Protein AF-A0A1G4AIM9-F1 (afdb_monomer)

Sequence (128 aa):
MDLRRPRCFTLLAAGLLLAGCRDTKITAYRAPKDVPAGPTITAETPAPAIRWQTPAGWQEQAAGNVRQGSFLVAGEGGAQADMSVISFPGDVGGDLANVNRWRNQIQLPPITEAELPAAFTMITGPAG

Secondary structure (DSSP, 8-state):
-------SHHHHHHHHTTT--------------------------PPPPP---PPTT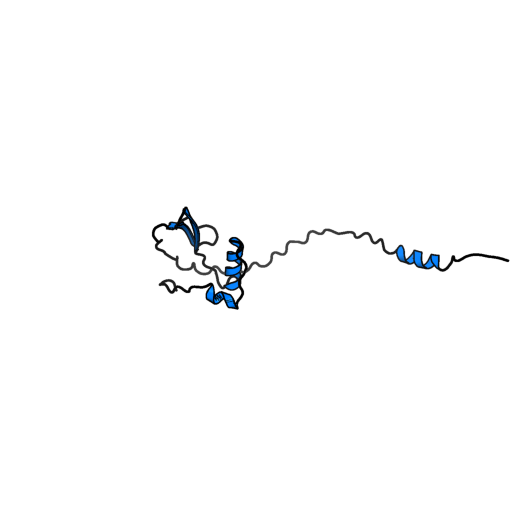EEE----TTEEEEEEEE-GGG-EEEEEEE--SS-TTHHHHHHHHHHHHTTPPPPPTTTGGGG------TT-

Nearest PDB structures (foldseek):
  8u6h-assembly2_C  TM=3.930E-01  e=7.576E+00  Human immunodeficiency virus type 1 BH10

Radius of gyration: 32.7 Å; Cα contacts (8 Å, |Δi|>4): 75; chains: 1; bounding box: 113×43×42 Å

Foldseek 3Di:
DDDDDDDPVVVVVVVVVVVPPDPPPPDDDDDDPPDPPPPPPPPDDPDPLDDDDDDPQKAWDDDDDQFSTWIWHADPPRDIDIDTHGDDDPQPPHDQVVVCVVCVVVPHHGDDPVCSVVVDDDDDDPSD

pLDDT: mean 78.98, std 16.34, range [38.09, 98.38]

Structure (mmCIF, N/CA/C/O backbone):
data_AF-A0A1G4AIM9-F1
#
_entry.id   AF-A0A1G4AIM9-F1
#
loop_
_atom_site.group_PDB
_atom_site.id
_atom_site.type_symbol
_atom_site.label_atom_id
_atom_site.label_alt_id
_atom_site.label_comp_id
_atom_site.label_asym_id
_atom_site.label_entity_id
_atom_site.label_seq_id
_atom_site.pdbx_PDB_ins_code
_atom_site.Cartn_x
_atom_site.Cartn_y
_atom_site.Cartn_z
_atom_site.occupancy
_atom_site.B_iso_or_equiv
_atom_site.auth_seq_id
_atom_site.auth_comp_id
_atom_site.auth_asym_id
_atom_site.auth_atom_id
_atom_site.pdbx_PDB_model_num
ATOM 1 N N . MET A 1 1 ? 94.035 6.275 -4.436 1.00 38.09 1 MET A N 1
ATOM 2 C CA . MET A 1 1 ? 93.584 7.326 -5.363 1.00 38.09 1 MET A CA 1
ATOM 3 C C . MET A 1 1 ? 92.191 6.921 -5.814 1.00 38.09 1 MET A C 1
ATOM 5 O O . MET A 1 1 ? 92.062 5.939 -6.527 1.00 38.09 1 MET A O 1
ATOM 9 N N . ASP A 1 2 ? 91.161 7.343 -5.081 1.00 46.09 2 ASP A N 1
ATOM 10 C CA . ASP A 1 2 ? 90.461 8.631 -5.296 1.00 46.09 2 ASP A CA 1
ATOM 11 C C . ASP A 1 2 ? 89.559 8.521 -6.540 1.00 46.09 2 ASP A C 1
ATOM 13 O O . ASP A 1 2 ? 90.012 8.073 -7.578 1.00 46.09 2 ASP A O 1
ATOM 17 N N . LEU A 1 3 ? 88.275 8.876 -6.565 1.00 45.59 3 LEU A N 1
ATOM 18 C CA . LEU A 1 3 ? 87.438 9.633 -5.645 1.00 45.59 3 LEU A CA 1
ATOM 19 C C . LEU A 1 3 ? 85.966 9.370 -6.056 1.00 45.59 3 LEU A C 1
ATOM 21 O O . LEU A 1 3 ? 85.611 9.492 -7.221 1.00 45.59 3 LEU A O 1
ATOM 25 N N . ARG A 1 4 ? 85.097 9.028 -5.099 1.00 56.81 4 ARG A N 1
ATOM 26 C CA . ARG A 1 4 ? 83.757 9.629 -4.897 1.00 56.81 4 ARG A CA 1
ATOM 27 C C . ARG A 1 4 ? 83.138 10.403 -6.098 1.00 56.81 4 ARG A C 1
ATOM 29 O O . ARG A 1 4 ? 83.552 11.530 -6.347 1.00 56.81 4 ARG A O 1
ATOM 36 N N . ARG A 1 5 ? 81.981 9.958 -6.629 1.00 58.41 5 ARG A N 1
ATOM 37 C CA . ARG A 1 5 ? 80.646 10.556 -6.323 1.00 58.41 5 ARG A CA 1
ATOM 38 C C . ARG A 1 5 ? 79.486 10.087 -7.241 1.00 58.41 5 ARG A C 1
ATOM 40 O O . ARG A 1 5 ? 79.528 10.316 -8.446 1.00 58.41 5 ARG A O 1
ATOM 47 N N . PRO A 1 6 ? 78.378 9.593 -6.653 1.00 54.47 6 PRO A N 1
ATOM 48 C CA . PRO A 1 6 ? 77.104 9.333 -7.322 1.00 54.47 6 PRO A CA 1
ATOM 49 C C . PRO A 1 6 ? 76.275 10.628 -7.354 1.00 54.47 6 PRO A C 1
ATOM 51 O O . PRO A 1 6 ? 75.626 10.974 -6.367 1.00 54.47 6 PRO A O 1
ATOM 54 N N . ARG A 1 7 ? 76.363 11.420 -8.431 1.00 55.69 7 ARG A N 1
ATOM 55 C CA . ARG A 1 7 ? 75.669 12.729 -8.499 1.00 55.69 7 ARG A CA 1
ATOM 56 C C . ARG A 1 7 ? 74.889 13.030 -9.775 1.00 55.69 7 ARG A C 1
ATOM 58 O O . ARG A 1 7 ? 74.075 13.942 -9.741 1.00 55.69 7 ARG A O 1
ATOM 65 N N . CYS A 1 8 ? 75.060 12.277 -10.861 1.00 47.19 8 CYS A N 1
ATOM 66 C CA . CYS A 1 8 ? 74.298 12.556 -12.087 1.00 47.19 8 CYS A CA 1
ATOM 67 C C . CYS A 1 8 ? 72.940 11.844 -12.135 1.00 47.19 8 CYS A C 1
ATOM 69 O O . CYS A 1 8 ? 71.965 12.436 -12.586 1.00 47.19 8 CYS A O 1
ATOM 71 N N . PHE A 1 9 ? 72.826 10.619 -11.611 1.00 47.19 9 PHE A N 1
ATOM 72 C CA . PHE A 1 9 ? 71.557 9.878 -11.670 1.00 47.19 9 PHE A CA 1
ATOM 73 C C . PHE A 1 9 ? 70.492 10.368 -10.676 1.00 47.19 9 PHE A C 1
ATOM 75 O O . PHE A 1 9 ? 69.304 10.184 -10.919 1.00 47.19 9 PHE A O 1
ATOM 82 N N . THR A 1 10 ? 70.880 11.053 -9.598 1.00 51.44 10 THR A N 1
ATOM 83 C CA . THR A 1 10 ? 69.937 11.659 -8.643 1.00 51.44 10 THR A CA 1
ATOM 84 C C . THR A 1 10 ? 69.319 12.970 -9.132 1.00 51.44 10 THR A C 1
ATOM 86 O O . THR A 1 10 ? 68.294 13.380 -8.598 1.00 51.44 10 THR A O 1
ATOM 89 N N . LEU A 1 11 ? 69.884 13.619 -10.158 1.00 52.28 11 LEU A N 1
ATOM 90 C CA . LEU A 1 11 ? 69.358 14.890 -10.672 1.00 52.28 11 LEU A CA 1
ATOM 91 C C . LEU A 1 11 ? 68.203 14.710 -11.670 1.00 52.28 11 LEU A C 1
ATOM 93 O O . LEU A 1 11 ? 67.338 15.577 -11.746 1.00 52.28 11 LEU A O 1
ATOM 97 N N . LEU A 1 12 ? 68.126 13.580 -12.384 1.00 53.50 12 LEU A N 1
ATOM 98 C CA . LEU A 1 12 ? 67.052 13.353 -13.362 1.00 53.50 12 LEU A CA 1
ATOM 99 C C . LEU A 1 12 ? 65.718 12.948 -12.705 1.00 53.50 12 LEU A C 1
ATOM 101 O O . LEU A 1 12 ? 64.655 13.359 -13.160 1.00 53.50 12 LEU A O 1
ATOM 105 N N . ALA A 1 13 ? 65.761 12.190 -11.604 1.00 53.97 13 ALA A N 1
ATOM 106 C CA . ALA A 1 13 ? 64.556 11.743 -10.896 1.00 53.97 13 ALA A CA 1
ATOM 107 C C . ALA A 1 13 ? 63.857 12.872 -10.109 1.00 53.97 13 ALA A C 1
ATOM 109 O O . ALA A 1 13 ? 62.644 12.829 -9.916 1.00 53.97 13 ALA A O 1
ATOM 110 N N . ALA A 1 14 ? 64.594 13.909 -9.696 1.00 55.03 14 ALA A N 1
ATOM 111 C CA . ALA A 1 14 ? 64.034 15.052 -8.971 1.00 55.03 14 ALA A CA 1
ATOM 112 C C . ALA A 1 14 ? 63.228 16.011 -9.873 1.00 55.03 14 ALA A C 1
ATOM 114 O O . ALA A 1 14 ? 62.311 16.674 -9.393 1.00 55.03 14 ALA A O 1
ATOM 115 N N . GLY A 1 15 ? 63.523 16.065 -11.179 1.00 55.28 15 GLY A N 1
ATOM 116 C CA . GLY A 1 15 ? 62.817 16.938 -12.127 1.00 55.28 15 GLY A CA 1
ATOM 117 C C . GLY A 1 15 ? 61.388 16.485 -12.447 1.00 55.28 15 GLY A C 1
ATOM 118 O O . GLY A 1 15 ? 60.509 17.319 -12.648 1.00 55.28 15 GLY A O 1
ATOM 119 N N . LEU A 1 16 ? 61.125 15.172 -12.435 1.00 57.22 16 LEU A N 1
ATOM 120 C CA . LEU A 1 16 ? 59.803 14.610 -12.748 1.00 57.22 16 LEU A CA 1
ATOM 121 C C . LEU A 1 16 ? 58.783 14.730 -11.603 1.00 57.22 16 LEU A C 1
ATOM 123 O O . LEU A 1 16 ? 57.584 14.680 -11.861 1.00 57.22 16 LEU A O 1
ATOM 127 N N . LEU A 1 17 ? 59.225 14.941 -10.358 1.00 57.09 17 LEU A N 1
ATOM 128 C CA . LEU A 1 17 ? 58.329 15.102 -9.202 1.00 57.09 17 LEU A CA 1
ATOM 129 C C . LEU A 1 17 ? 57.792 16.535 -9.037 1.00 57.09 17 LEU A C 1
ATOM 131 O O . LEU A 1 17 ? 56.811 16.741 -8.328 1.00 57.09 17 LEU A O 1
ATOM 135 N N . LEU A 1 18 ? 58.389 17.525 -9.708 1.00 56.28 18 LEU A N 1
ATOM 136 C CA . LEU A 1 18 ? 58.013 18.941 -9.583 1.00 56.28 18 LEU A CA 1
ATOM 137 C C . LEU A 1 18 ? 56.945 19.397 -10.596 1.00 56.28 18 LEU A C 1
ATOM 139 O O . LEU A 1 18 ? 56.459 20.520 -10.505 1.00 56.28 18 LEU A O 1
ATOM 143 N N . ALA A 1 19 ? 56.529 18.535 -11.530 1.00 59.47 19 ALA A N 1
ATOM 144 C CA . ALA A 1 19 ? 55.483 18.842 -12.515 1.00 59.47 19 ALA A CA 1
ATOM 145 C C . ALA A 1 19 ? 54.046 18.535 -12.025 1.00 59.47 19 ALA A C 1
ATOM 147 O O . ALA A 1 19 ? 53.091 18.668 -12.792 1.00 59.47 19 ALA A O 1
ATOM 148 N N . GLY A 1 20 ? 53.884 18.102 -10.768 1.00 58.94 20 GLY A N 1
ATOM 149 C CA . GLY A 1 20 ? 52.603 17.658 -10.202 1.00 58.94 20 GLY A CA 1
ATOM 150 C C . GLY A 1 20 ? 51.736 18.748 -9.560 1.00 58.94 20 GLY A C 1
ATOM 151 O O . GLY A 1 20 ? 50.556 18.510 -9.318 1.00 58.94 20 GLY A O 1
ATOM 152 N N . CYS A 1 21 ? 52.267 19.947 -9.303 1.00 64.88 21 CYS A N 1
ATOM 153 C CA . CYS A 1 21 ? 51.499 21.033 -8.686 1.00 64.88 21 CYS A CA 1
ATOM 154 C C . CYS A 1 21 ? 50.703 21.810 -9.743 1.00 64.88 21 CYS A C 1
ATOM 156 O O . CYS A 1 21 ? 51.055 22.930 -10.106 1.00 64.88 21 CYS A O 1
ATOM 158 N N . ARG A 1 22 ? 49.628 21.214 -10.265 1.00 66.38 22 ARG A N 1
ATOM 159 C CA . ARG A 1 22 ? 48.572 21.988 -10.925 1.00 66.38 22 ARG A CA 1
ATOM 160 C C . ARG A 1 22 ? 47.597 22.434 -9.843 1.00 66.38 22 ARG A C 1
ATOM 162 O O . ARG A 1 22 ? 46.967 21.587 -9.219 1.00 66.38 22 ARG A O 1
ATOM 169 N N . ASP A 1 23 ? 47.488 23.743 -9.617 1.00 66.50 23 ASP A N 1
ATOM 170 C CA . ASP A 1 23 ? 46.416 24.318 -8.802 1.00 66.50 23 ASP A CA 1
ATOM 171 C C . ASP A 1 23 ? 45.073 23.854 -9.376 1.00 66.50 23 ASP A C 1
ATOM 173 O O . ASP A 1 23 ? 44.643 24.306 -10.443 1.00 66.50 23 ASP A O 1
ATOM 177 N N . THR A 1 24 ? 44.414 22.915 -8.697 1.00 66.62 24 THR A N 1
ATOM 178 C CA . THR A 1 24 ? 43.079 22.440 -9.066 1.00 66.62 24 THR A CA 1
ATOM 179 C C . THR A 1 24 ? 42.080 23.549 -8.764 1.00 66.62 24 THR A C 1
ATOM 181 O O . THR A 1 24 ? 41.440 23.588 -7.715 1.00 66.62 24 THR A O 1
ATOM 184 N N . LYS A 1 25 ? 41.973 24.508 -9.682 1.00 72.00 25 LYS A N 1
ATOM 185 C CA . LYS A 1 25 ? 41.035 25.620 -9.583 1.00 72.00 25 LYS A CA 1
ATOM 186 C C . LYS A 1 25 ? 39.628 25.094 -9.871 1.00 72.00 25 LYS A C 1
ATOM 188 O O . LYS A 1 25 ? 39.205 25.009 -11.023 1.00 72.00 25 LYS A O 1
ATOM 193 N N . ILE A 1 26 ? 38.899 24.706 -8.822 1.00 75.06 26 ILE A N 1
ATOM 194 C CA . ILE A 1 26 ? 37.476 24.372 -8.938 1.00 75.06 26 ILE A CA 1
ATOM 195 C C . ILE A 1 26 ? 36.742 25.660 -9.311 1.00 75.06 26 ILE A C 1
ATOM 197 O O . ILE A 1 26 ? 36.587 26.571 -8.501 1.00 75.06 26 ILE A O 1
ATOM 201 N N . THR A 1 27 ? 36.335 25.755 -10.574 1.00 72.88 27 THR A N 1
ATOM 202 C CA . THR A 1 27 ? 35.600 26.913 -11.080 1.00 72.88 27 THR A CA 1
ATOM 203 C C . THR A 1 27 ? 34.115 26.619 -10.910 1.00 72.88 27 THR A C 1
ATOM 205 O O . THR A 1 27 ? 33.549 25.823 -11.655 1.00 72.88 27 THR A O 1
ATOM 208 N N . ALA A 1 28 ? 33.487 27.211 -9.894 1.00 78.62 28 ALA A N 1
ATOM 209 C CA . ALA A 1 28 ? 32.047 27.099 -9.696 1.00 78.62 28 ALA A CA 1
ATOM 210 C C . ALA A 1 28 ? 31.336 28.046 -10.670 1.00 78.62 28 ALA A C 1
ATOM 212 O O . ALA A 1 28 ? 31.463 29.264 -10.567 1.00 78.62 28 ALA A O 1
ATOM 213 N N . TYR A 1 29 ? 30.590 27.487 -11.617 1.00 80.50 29 TYR A N 1
ATOM 214 C CA . TYR A 1 29 ? 29.668 28.242 -12.458 1.00 80.50 29 TYR A CA 1
ATOM 215 C C . TYR A 1 29 ? 28.231 27.892 -12.072 1.00 80.50 29 TYR A C 1
ATOM 217 O O . TYR A 1 29 ? 27.932 26.769 -11.665 1.00 80.50 29 TYR A O 1
ATOM 225 N N . ARG A 1 30 ? 27.325 28.865 -12.189 1.00 76.38 30 ARG A N 1
ATOM 226 C CA . ARG A 1 30 ? 25.889 28.639 -12.019 1.00 76.38 30 ARG A CA 1
ATOM 227 C C . ARG A 1 30 ? 25.303 28.339 -13.397 1.00 76.38 30 ARG A C 1
ATOM 229 O O . ARG A 1 30 ? 25.031 29.263 -14.157 1.00 76.38 30 ARG A O 1
ATOM 236 N N . ALA A 1 31 ? 25.147 27.059 -13.726 1.00 84.44 31 ALA A N 1
ATOM 237 C CA . ALA A 1 31 ? 24.343 26.669 -14.881 1.00 84.44 31 ALA A CA 1
ATOM 238 C C . ALA A 1 31 ? 22.881 27.109 -14.662 1.00 84.44 31 ALA A C 1
ATOM 240 O O . ALA A 1 31 ? 22.374 26.979 -13.539 1.00 84.44 31 ALA A O 1
ATOM 241 N N . PRO A 1 32 ? 22.194 27.632 -15.696 1.00 78.38 32 PRO A N 1
ATOM 242 C CA . PRO A 1 32 ? 20.743 27.748 -15.678 1.00 78.38 32 PRO A CA 1
ATOM 243 C C . PRO A 1 32 ? 20.150 26.385 -15.325 1.00 78.38 32 PRO A C 1
ATOM 245 O O . PRO A 1 32 ? 20.604 25.360 -15.829 1.00 78.38 32 PRO A O 1
ATOM 248 N N . LYS A 1 33 ? 19.169 26.357 -14.423 1.00 79.31 33 LYS A N 1
ATOM 249 C CA . LYS A 1 33 ? 18.460 25.117 -14.122 1.00 79.31 33 LYS A CA 1
ATOM 250 C C . LYS A 1 33 ? 17.696 24.722 -15.380 1.00 79.31 33 LYS A C 1
ATOM 252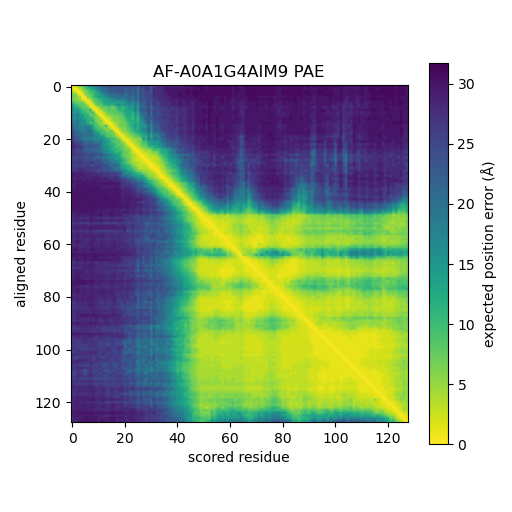 O O . LYS A 1 33 ? 16.725 25.397 -15.716 1.00 79.31 33 LYS A O 1
ATOM 257 N N . ASP A 1 34 ? 18.119 23.647 -16.039 1.00 76.12 34 ASP A N 1
ATOM 258 C CA . ASP A 1 34 ? 17.277 22.988 -17.030 1.00 76.12 34 ASP A CA 1
ATOM 259 C C . ASP A 1 34 ? 15.951 22.674 -16.343 1.00 76.12 34 ASP A C 1
ATOM 261 O O . ASP A 1 34 ? 15.917 22.054 -15.274 1.00 76.12 34 ASP A O 1
ATOM 265 N N . VAL A 1 35 ? 14.865 23.188 -16.909 1.00 71.62 35 VAL A N 1
ATOM 266 C CA . VAL A 1 35 ? 13.520 22.781 -16.531 1.00 71.62 35 VAL A CA 1
ATOM 267 C C . VAL A 1 35 ? 13.303 21.505 -17.332 1.00 71.62 35 VAL A C 1
ATOM 269 O O . VAL A 1 35 ? 13.130 21.607 -18.548 1.00 71.62 35 VAL A O 1
ATOM 272 N N . PRO A 1 36 ? 13.371 20.301 -16.727 1.00 70.69 36 PRO A N 1
ATOM 273 C CA . PRO A 1 36 ? 12.898 19.139 -17.451 1.00 70.69 36 PRO A CA 1
ATOM 274 C C . PRO A 1 36 ? 11.460 19.462 -17.841 1.00 70.69 36 PRO A C 1
ATOM 276 O O . PRO A 1 36 ? 10.704 19.967 -17.004 1.00 70.69 36 PRO A O 1
ATOM 279 N N . ALA A 1 37 ? 11.090 19.211 -19.097 1.00 67.38 37 ALA A N 1
ATOM 280 C CA . ALA A 1 37 ? 9.683 19.104 -19.429 1.00 67.38 37 ALA A CA 1
ATOM 281 C C . ALA A 1 37 ? 9.124 18.056 -18.461 1.00 67.38 37 ALA A C 1
ATOM 283 O O . ALA A 1 37 ? 9.448 16.872 -18.560 1.00 67.38 37 ALA A O 1
ATOM 284 N N . GLY A 1 38 ? 8.412 18.523 -17.433 1.00 64.81 38 GLY A N 1
ATOM 285 C CA . GLY A 1 38 ? 7.752 17.636 -16.497 1.00 64.81 38 GLY A CA 1
ATOM 286 C C . GLY A 1 38 ? 6.833 16.723 -17.302 1.00 64.81 38 GLY A C 1
ATOM 287 O O . GLY A 1 38 ? 6.374 17.136 -18.375 1.00 64.81 38 GLY A O 1
ATOM 288 N N . PRO A 1 39 ? 6.572 15.492 -16.835 1.00 63.81 39 PRO A N 1
ATOM 289 C CA . PRO A 1 39 ? 5.581 14.653 -17.484 1.00 63.81 39 PRO A CA 1
ATOM 290 C C . PRO A 1 39 ? 4.317 15.490 -17.681 1.00 63.81 39 PRO A C 1
ATOM 292 O O . PRO A 1 39 ? 3.818 16.111 -16.739 1.00 63.81 39 PRO A O 1
ATOM 295 N N . THR A 1 40 ? 3.860 15.584 -18.928 1.00 52.50 40 THR A N 1
ATOM 296 C CA . THR A 1 40 ? 2.588 16.220 -19.239 1.00 52.50 40 THR A CA 1
ATOM 297 C C . THR A 1 40 ? 1.525 15.340 -18.600 1.00 52.50 40 THR A C 1
ATOM 299 O O . THR A 1 40 ? 1.154 14.310 -19.154 1.00 52.50 40 THR A O 1
ATOM 302 N N . ILE A 1 41 ? 1.094 15.691 -17.387 1.00 57.72 41 ILE A N 1
ATOM 303 C CA . ILE A 1 41 ? -0.104 15.104 -16.798 1.00 57.72 41 ILE A CA 1
ATOM 304 C C . ILE A 1 41 ? -1.249 15.704 -17.599 1.00 57.72 41 ILE A C 1
ATOM 306 O O . ILE A 1 41 ? -1.721 16.805 -17.318 1.00 57.72 41 ILE A O 1
ATOM 310 N N . THR A 1 42 ? -1.628 15.021 -18.675 1.00 53.62 42 THR A N 1
ATOM 311 C CA . THR A 1 42 ? -2.905 15.264 -19.331 1.00 53.62 42 THR A CA 1
ATOM 312 C C . THR A 1 42 ? -3.954 15.147 -18.235 1.00 53.62 42 THR A C 1
ATOM 314 O O . THR A 1 42 ? -3.995 14.135 -17.539 1.00 53.62 42 THR A O 1
ATOM 317 N N . ALA A 1 43 ? -4.732 16.206 -18.014 1.00 53.84 43 ALA A N 1
ATOM 318 C CA . ALA A 1 43 ? -5.837 16.160 -17.072 1.00 53.84 43 ALA A CA 1
ATOM 319 C C . ALA A 1 43 ? -6.845 15.132 -17.597 1.00 53.84 43 ALA A C 1
ATOM 321 O O . ALA A 1 43 ? -7.643 15.427 -18.486 1.00 53.84 43 ALA A O 1
ATOM 322 N N . GLU A 1 44 ? -6.744 13.902 -17.106 1.00 60.66 44 GLU A N 1
ATOM 323 C CA . GLU A 1 44 ? -7.763 12.891 -17.318 1.00 60.66 44 GLU A CA 1
ATOM 324 C C . GLU A 1 44 ? -9.050 13.363 -16.643 1.00 60.66 44 GLU A C 1
ATOM 326 O O . GLU A 1 44 ? -9.029 13.993 -15.579 1.00 60.66 44 GLU A O 1
ATOM 331 N N . THR A 1 45 ? -10.180 13.087 -17.296 1.00 55.28 45 THR A N 1
ATOM 332 C CA . THR A 1 45 ? -11.519 13.240 -16.726 1.00 55.28 45 THR A CA 1
ATOM 333 C C . THR A 1 45 ? -11.502 12.746 -15.279 1.00 55.28 45 THR A C 1
ATOM 335 O O . THR A 1 45 ? -11.018 11.632 -15.063 1.00 55.28 45 THR A O 1
ATOM 338 N N . PRO A 1 46 ? -12.005 13.522 -14.295 1.00 57.19 46 PRO A N 1
ATOM 339 C CA . PRO A 1 46 ? -12.031 13.081 -12.908 1.00 57.19 46 PRO A CA 1
ATOM 340 C C . PRO A 1 46 ? -12.628 11.680 -12.848 1.00 57.19 46 PRO A C 1
ATOM 342 O O . PRO A 1 46 ? -13.756 11.472 -13.309 1.00 57.19 46 PRO A O 1
ATOM 345 N N . ALA A 1 47 ? -11.853 10.720 -12.340 1.00 60.03 47 ALA A N 1
ATOM 346 C CA . ALA A 1 47 ? -12.357 9.376 -12.124 1.00 60.03 47 ALA A CA 1
ATOM 347 C C . ALA A 1 47 ? -13.655 9.479 -11.301 1.00 60.03 47 ALA A C 1
ATOM 349 O O . ALA A 1 47 ? -13.752 10.351 -10.425 1.00 60.03 47 ALA A O 1
ATOM 350 N N . PRO A 1 48 ? -14.677 8.654 -11.592 1.00 64.12 48 PRO A N 1
ATOM 351 C CA . PRO A 1 48 ? -15.916 8.680 -10.830 1.00 64.12 48 PRO A CA 1
ATOM 352 C C . PRO A 1 48 ? -15.598 8.575 -9.338 1.00 64.12 48 PRO A C 1
ATOM 354 O O . PRO A 1 48 ? -14.792 7.743 -8.924 1.00 64.12 48 PRO A O 1
ATOM 357 N N . ALA A 1 49 ? -16.208 9.454 -8.539 1.00 72.44 49 ALA A N 1
ATOM 358 C CA . ALA A 1 49 ? -15.955 9.503 -7.107 1.00 72.44 49 ALA A CA 1
ATOM 359 C C . ALA A 1 49 ? -16.257 8.133 -6.483 1.00 72.44 49 ALA A C 1
ATOM 361 O O . ALA A 1 49 ? -17.403 7.672 -6.506 1.00 72.44 49 ALA A O 1
ATOM 362 N N . ILE A 1 50 ? -15.224 7.490 -5.938 1.00 79.62 50 ILE A N 1
ATOM 363 C CA . ILE A 1 50 ? -15.360 6.233 -5.206 1.00 79.62 50 ILE A CA 1
ATOM 364 C C . ILE A 1 50 ? -16.190 6.523 -3.952 1.00 79.62 50 ILE A C 1
ATOM 366 O O . ILE A 1 50 ? -15.969 7.517 -3.262 1.00 79.62 50 ILE A O 1
ATOM 370 N N . ARG A 1 51 ? -17.175 5.668 -3.672 1.00 83.06 51 ARG A N 1
ATOM 371 C CA . ARG A 1 51 ? -18.015 5.750 -2.472 1.00 83.06 51 ARG A CA 1
ATOM 372 C C . ARG A 1 51 ? -17.845 4.484 -1.652 1.00 83.06 51 ARG A C 1
ATOM 374 O O . ARG A 1 51 ? -17.757 3.396 -2.215 1.00 83.06 51 ARG A O 1
ATOM 381 N N . TRP A 1 52 ? -17.857 4.623 -0.334 1.00 86.00 52 TRP A N 1
ATOM 382 C CA . TRP A 1 52 ? -17.706 3.516 0.605 1.00 86.00 52 TRP A CA 1
ATOM 383 C C . TRP A 1 52 ? -18.697 3.626 1.758 1.00 86.00 52 TRP A C 1
ATOM 385 O O . TRP A 1 52 ? -19.227 4.692 2.064 1.00 86.00 52 TRP A O 1
ATOM 395 N N . GLN A 1 53 ? -18.921 2.487 2.403 1.00 88.69 53 GLN A N 1
ATOM 396 C CA . GLN A 1 53 ? -19.496 2.404 3.738 1.00 88.69 53 GLN A CA 1
ATOM 397 C C . GLN A 1 53 ? -18.388 1.903 4.659 1.00 88.69 53 GLN A C 1
ATOM 399 O O . GLN A 1 53 ? -17.764 0.880 4.372 1.00 88.69 53 GLN A O 1
ATOM 404 N N . THR A 1 54 ? -18.110 2.631 5.733 1.00 90.19 54 THR A N 1
ATOM 405 C CA . THR A 1 54 ? -17.084 2.241 6.699 1.00 90.19 54 THR A CA 1
ATOM 406 C C . THR A 1 54 ? -17.610 1.146 7.631 1.00 90.19 54 THR A C 1
ATOM 408 O O . THR A 1 54 ? -18.725 1.264 8.148 1.00 90.19 54 THR A O 1
ATOM 411 N N . PRO A 1 55 ? -16.837 0.071 7.872 1.00 89.25 55 PRO A N 1
ATOM 412 C CA . PRO A 1 55 ? -17.190 -0.924 8.878 1.00 89.25 55 PRO A CA 1
ATOM 413 C C . PRO A 1 55 ? -17.280 -0.319 10.286 1.00 89.25 55 PRO A C 1
ATOM 415 O O . PRO A 1 55 ? -16.709 0.735 10.576 1.00 89.25 55 PRO A O 1
ATOM 418 N N . ALA A 1 56 ? -17.954 -1.021 11.198 1.00 87.69 56 ALA A N 1
ATOM 419 C CA . ALA A 1 56 ? -17.989 -0.620 12.601 1.00 87.69 56 ALA A CA 1
ATOM 420 C C . ALA A 1 56 ? -16.566 -0.520 13.185 1.00 87.69 56 ALA A C 1
ATOM 422 O O . ALA A 1 56 ? -15.716 -1.372 12.931 1.00 87.69 56 ALA A O 1
ATOM 423 N N . GLY A 1 57 ? -16.311 0.528 13.972 1.00 86.75 57 GLY A N 1
ATOM 424 C CA . GLY A 1 57 ? -15.002 0.779 14.590 1.00 86.75 57 GLY A CA 1
ATOM 425 C C . GLY A 1 57 ? -13.977 1.474 13.687 1.00 86.75 57 GLY A C 1
ATOM 426 O O . GLY A 1 57 ? -12.886 1.791 14.158 1.00 86.75 57 GLY A O 1
ATOM 427 N N . TRP A 1 58 ? -14.313 1.751 12.423 1.00 94.31 58 TRP A N 1
ATOM 428 C CA . TRP A 1 58 ? -13.486 2.562 11.532 1.00 94.31 58 TRP A CA 1
ATOM 429 C C . TRP A 1 58 ? -13.869 4.034 11.644 1.00 94.31 58 TRP A C 1
ATOM 431 O O . TRP A 1 58 ? -15.046 4.389 11.572 1.00 94.31 58 TRP A O 1
ATOM 441 N N . GLN A 1 59 ? -12.869 4.898 11.782 1.00 93.69 59 GLN A N 1
ATOM 442 C CA . GLN A 1 59 ? -13.059 6.339 11.849 1.00 93.69 59 GLN A CA 1
ATOM 443 C C . GLN A 1 59 ? -12.482 7.002 10.603 1.00 93.69 59 GLN A C 1
ATOM 445 O O . GLN A 1 59 ? -11.265 7.050 10.426 1.00 93.69 59 GLN A O 1
ATOM 450 N N . GLU A 1 60 ? -13.352 7.545 9.757 1.00 93.88 60 GLU A N 1
ATOM 451 C CA . GLU A 1 60 ? -12.942 8.340 8.602 1.00 93.88 60 GLU A CA 1
ATOM 452 C C . GLU A 1 60 ? -12.231 9.624 9.044 1.00 93.88 60 GLU A C 1
ATOM 454 O O . GLU A 1 60 ? -12.639 10.295 9.994 1.00 93.88 60 GLU A O 1
ATOM 459 N N . GLN A 1 61 ? -11.137 9.934 8.360 1.00 92.56 61 GLN A N 1
ATOM 460 C CA . GLN A 1 61 ? -10.302 11.105 8.583 1.00 92.56 61 GLN A CA 1
ATOM 461 C C . GLN A 1 61 ? -10.398 12.028 7.371 1.00 92.56 61 GLN A C 1
ATOM 463 O O . GLN A 1 61 ? -10.756 11.603 6.272 1.00 92.56 61 GLN A O 1
ATOM 468 N N . ALA A 1 62 ? -10.024 13.296 7.549 1.00 87.31 62 ALA A N 1
ATOM 469 C CA . ALA A 1 62 ? -9.903 14.209 6.421 1.00 87.31 62 ALA A CA 1
ATOM 470 C C . ALA A 1 62 ? -8.927 13.634 5.378 1.00 87.31 62 ALA A C 1
ATOM 472 O O . ALA A 1 62 ? -7.763 13.360 5.684 1.00 87.31 62 ALA A O 1
ATOM 473 N N . ALA A 1 63 ? -9.403 13.456 4.145 1.00 80.44 63 ALA A N 1
ATOM 474 C CA . ALA A 1 63 ? -8.548 13.082 3.031 1.00 80.44 63 ALA A CA 1
ATOM 475 C C . ALA A 1 63 ? -7.536 14.210 2.761 1.00 80.44 63 ALA A C 1
ATOM 477 O O . ALA A 1 63 ? -7.894 15.387 2.686 1.00 80.44 63 ALA A O 1
ATOM 478 N N . GLY A 1 64 ? -6.259 13.853 2.635 1.00 76.25 64 GLY A N 1
ATOM 479 C CA . GLY A 1 64 ? -5.164 14.778 2.358 1.00 76.25 64 GLY A CA 1
ATOM 480 C C . GLY A 1 64 ? -4.094 14.117 1.492 1.00 76.25 64 GLY A C 1
ATOM 481 O O . GLY A 1 64 ? -3.948 12.892 1.489 1.00 76.25 64 GLY A O 1
ATOM 482 N N . ASN A 1 65 ? -3.321 14.930 0.767 1.00 76.31 65 ASN A N 1
ATOM 483 C CA . ASN A 1 65 ? -2.370 14.485 -0.262 1.00 76.31 65 ASN A CA 1
ATOM 484 C C . ASN A 1 65 ? -3.067 13.761 -1.435 1.00 76.31 65 ASN A C 1
ATOM 486 O O . ASN A 1 65 ? -4.132 14.169 -1.879 1.00 76.31 65 ASN A O 1
ATOM 490 N N . VAL A 1 66 ? -2.448 12.691 -1.945 1.00 81.75 66 VAL A N 1
ATOM 491 C CA . VAL A 1 66 ? -2.945 11.829 -3.034 1.00 81.75 66 VAL A CA 1
ATOM 492 C C . VAL A 1 66 ? -3.995 10.796 -2.580 1.00 81.75 66 VAL A C 1
ATOM 494 O O . VAL A 1 66 ? -4.407 9.954 -3.376 1.00 81.75 66 VAL A O 1
ATOM 497 N N . ARG A 1 67 ? -4.408 10.808 -1.303 1.00 89.94 67 ARG A N 1
ATOM 498 C CA . ARG A 1 67 ? -5.391 9.860 -0.752 1.00 89.94 67 ARG A CA 1
ATOM 499 C C . ARG A 1 67 ? -6.807 10.312 -1.103 1.00 89.94 67 ARG A C 1
ATOM 501 O O . ARG A 1 67 ? -7.198 11.419 -0.757 1.00 89.94 67 ARG A O 1
ATOM 508 N N . GLN A 1 68 ? -7.572 9.432 -1.738 1.00 88.38 68 GLN A N 1
ATOM 509 C CA . GLN A 1 68 ? -9.009 9.603 -1.963 1.00 88.38 68 GLN A CA 1
ATOM 510 C C . GLN A 1 68 ? -9.801 9.355 -0.670 1.00 88.38 68 GLN A C 1
ATOM 512 O O . GLN A 1 68 ? -10.781 10.044 -0.415 1.00 88.38 68 GLN A O 1
ATOM 517 N N . GLY A 1 69 ? -9.351 8.407 0.162 1.00 91.44 69 GLY A N 1
ATOM 518 C CA . GLY A 1 69 ? -9.938 8.092 1.469 1.00 91.44 69 GLY A CA 1
ATOM 519 C C . GLY A 1 69 ? -8.864 7.825 2.525 1.00 91.44 69 GLY A C 1
ATOM 520 O O . GLY A 1 69 ? -7.772 7.350 2.197 1.00 91.44 69 GLY A O 1
ATOM 521 N N . SER A 1 70 ? -9.157 8.142 3.787 1.00 94.38 70 SER A N 1
ATOM 522 C CA . SER A 1 70 ? -8.249 7.933 4.921 1.00 94.38 70 SER A CA 1
ATOM 523 C C . SER A 1 70 ? -9.045 7.528 6.158 1.00 94.38 70 SER A C 1
ATOM 525 O O . SER A 1 70 ? -10.056 8.153 6.467 1.00 94.38 70 SER A O 1
ATOM 527 N N . PHE A 1 71 ? -8.593 6.500 6.873 1.00 95.25 71 PHE A N 1
ATOM 528 C CA . PHE A 1 71 ? -9.309 5.937 8.016 1.00 95.25 71 PHE A CA 1
ATOM 529 C C . PHE A 1 71 ? -8.346 5.522 9.120 1.00 95.25 71 PHE A C 1
ATOM 531 O O . PHE A 1 71 ? -7.281 4.967 8.855 1.00 95.25 71 PHE A O 1
ATOM 538 N N . LEU A 1 72 ? -8.774 5.731 10.359 1.00 94.94 72 LEU A N 1
ATOM 539 C CA . LEU A 1 72 ? -8.172 5.131 11.536 1.00 94.94 72 LEU A CA 1
ATOM 540 C C . LEU A 1 72 ? -8.973 3.881 11.904 1.00 94.94 72 LEU A C 1
ATOM 542 O O . LEU A 1 72 ? -10.189 3.948 12.099 1.00 94.94 72 LEU A O 1
ATOM 546 N N . VAL A 1 73 ? -8.293 2.743 11.992 1.00 95.00 73 VAL A N 1
ATOM 547 C CA . VAL A 1 73 ? -8.897 1.447 12.307 1.00 95.00 73 VAL A CA 1
ATOM 548 C C . VAL A 1 73 ? -8.480 1.035 13.710 1.00 95.00 73 VAL A C 1
ATOM 550 O O . VAL A 1 73 ? -7.288 0.899 13.984 1.00 95.00 73 VAL A O 1
ATOM 553 N N . ALA A 1 74 ? -9.454 0.833 14.597 1.00 91.56 74 ALA A N 1
ATOM 554 C CA . ALA A 1 74 ? -9.199 0.307 15.932 1.00 91.56 74 ALA A CA 1
ATOM 555 C C . ALA A 1 74 ? -8.972 -1.214 15.883 1.00 91.56 74 ALA A C 1
ATOM 557 O O . ALA A 1 74 ? -9.777 -1.953 15.318 1.00 91.56 74 ALA A O 1
ATOM 558 N N . GLY A 1 75 ? -7.878 -1.669 16.490 1.00 87.12 75 GLY A N 1
ATOM 559 C CA . GLY A 1 75 ? -7.545 -3.076 16.696 1.00 87.12 75 GLY A CA 1
ATOM 560 C C . GLY A 1 75 ? -7.664 -3.497 18.162 1.00 87.12 75 GLY A C 1
ATOM 561 O O . GLY A 1 75 ? -7.976 -2.701 19.052 1.00 87.12 75 GLY A O 1
ATOM 562 N N . GLU A 1 76 ? -7.398 -4.774 18.426 1.00 89.88 76 GLU A N 1
ATOM 563 C CA . GLU A 1 76 ? -7.401 -5.325 19.783 1.00 89.88 76 GLU A CA 1
ATOM 564 C C . GLU A 1 76 ? -6.312 -4.695 20.666 1.00 89.88 76 GLU A C 1
ATOM 566 O O . GLU A 1 76 ? -5.281 -4.222 20.186 1.00 89.88 76 GLU A O 1
ATOM 571 N N . GLY A 1 77 ? -6.541 -4.670 21.982 1.00 89.06 77 GLY A N 1
ATOM 572 C CA . GLY A 1 77 ? -5.549 -4.180 22.947 1.00 89.06 77 GLY A CA 1
ATOM 573 C C . GLY A 1 77 ? -5.181 -2.697 22.801 1.00 89.06 77 GLY A C 1
ATOM 574 O O . GLY A 1 77 ? -4.143 -2.282 23.306 1.00 89.06 77 GLY A O 1
ATOM 575 N N . GLY A 1 78 ? -6.003 -1.899 22.109 1.00 88.12 78 GLY A N 1
ATOM 576 C CA . GLY A 1 78 ? -5.723 -0.486 21.835 1.00 88.12 78 GLY A CA 1
ATOM 577 C C . GLY A 1 78 ? -4.792 -0.252 20.643 1.00 88.12 78 GLY A C 1
ATOM 578 O O . GLY A 1 78 ? -4.370 0.885 20.428 1.00 88.12 78 GLY A O 1
ATOM 579 N N . ALA A 1 79 ? -4.477 -1.292 19.862 1.00 91.75 79 ALA A N 1
ATOM 580 C CA . ALA A 1 79 ? -3.756 -1.138 18.606 1.00 91.75 79 ALA A CA 1
ATOM 581 C C . ALA A 1 79 ? -4.552 -0.275 17.616 1.00 91.75 79 ALA A C 1
ATOM 583 O O . ALA A 1 79 ? -5.783 -0.227 17.646 1.00 91.75 79 ALA A O 1
ATOM 584 N N . GLN A 1 80 ? -3.844 0.402 16.717 1.00 91.50 80 GLN A N 1
ATOM 585 C CA . GLN A 1 80 ? -4.443 1.220 15.667 1.00 91.50 80 GLN A CA 1
ATOM 586 C C . GLN A 1 80 ? -3.728 0.977 14.341 1.00 91.50 80 GLN A C 1
ATOM 588 O O . GLN A 1 80 ? -2.516 0.755 14.322 1.00 91.50 80 GLN A O 1
ATOM 593 N N . ALA A 1 81 ? -4.472 1.046 13.240 1.00 93.00 81 ALA A N 1
ATOM 594 C CA . ALA A 1 81 ? -3.929 1.004 11.888 1.00 93.00 81 ALA A CA 1
ATOM 595 C C . ALA A 1 81 ? -4.409 2.208 11.066 1.00 93.00 81 ALA A C 1
ATOM 597 O O . ALA A 1 81 ? -5.554 2.645 11.194 1.00 93.00 81 ALA A O 1
ATOM 598 N N . ASP A 1 82 ? -3.525 2.726 10.213 1.00 92.81 82 ASP A N 1
ATOM 599 C CA . ASP A 1 82 ? -3.850 3.721 9.189 1.00 92.81 82 ASP A CA 1
ATOM 600 C C . ASP A 1 82 ? -4.243 2.986 7.904 1.00 92.81 82 ASP A C 1
ATOM 602 O O . ASP A 1 82 ? -3.464 2.195 7.370 1.00 92.81 82 ASP A O 1
ATOM 606 N N . MET A 1 83 ? -5.456 3.236 7.412 1.00 93.12 83 MET A N 1
ATOM 607 C CA . MET A 1 83 ? -5.926 2.728 6.127 1.00 93.12 83 MET A CA 1
ATOM 608 C C . MET A 1 83 ? -6.103 3.889 5.158 1.00 93.12 83 MET A C 1
ATOM 610 O O . MET A 1 83 ? -6.745 4.890 5.477 1.00 93.12 83 MET A O 1
ATOM 614 N N . SER A 1 84 ? -5.576 3.740 3.946 1.00 92.31 84 SER A N 1
ATOM 615 C CA . SER A 1 84 ? -5.698 4.753 2.903 1.00 92.31 84 SER A CA 1
ATOM 616 C C . SER A 1 84 ? -6.143 4.151 1.583 1.00 92.31 84 SER A C 1
ATOM 618 O O . SER A 1 84 ? -5.723 3.057 1.216 1.00 92.31 84 SER A O 1
ATOM 620 N N . VAL A 1 85 ? -6.981 4.894 0.866 1.00 91.19 85 VAL A N 1
ATOM 621 C CA . VAL A 1 85 ? -7.402 4.580 -0.500 1.00 91.19 85 VAL A CA 1
ATOM 622 C C . VAL A 1 85 ? -6.720 5.582 -1.416 1.00 91.19 85 VAL A C 1
ATOM 624 O O . VAL A 1 85 ? -6.926 6.788 -1.281 1.00 91.19 85 VAL A O 1
ATOM 627 N N . ILE A 1 86 ? -5.884 5.098 -2.329 1.00 89.00 86 ILE A N 1
ATOM 628 C CA . ILE A 1 86 ? -5.143 5.916 -3.294 1.00 89.00 86 ILE A CA 1
ATOM 629 C C . ILE A 1 86 ? -5.469 5.383 -4.685 1.00 89.00 86 ILE A C 1
ATOM 631 O O . ILE A 1 86 ? -5.402 4.180 -4.914 1.00 89.00 86 ILE A O 1
ATOM 635 N N . SER A 1 87 ? -5.809 6.285 -5.603 1.00 85.50 87 SER A N 1
ATOM 636 C CA . SER A 1 87 ? -5.956 5.965 -7.022 1.00 85.50 87 SER A CA 1
ATOM 637 C C . SER A 1 87 ? -4.762 6.532 -7.769 1.00 85.50 87 SER A C 1
ATOM 639 O O . SER A 1 87 ? -4.438 7.713 -7.619 1.00 85.50 87 SER A O 1
ATOM 641 N N . PHE A 1 88 ? -4.114 5.697 -8.568 1.00 85.44 88 PHE A N 1
ATOM 642 C CA . PHE A 1 88 ? -2.952 6.074 -9.356 1.00 85.44 88 PHE A CA 1
ATOM 643 C C . PHE A 1 88 ? -3.341 6.330 -10.820 1.00 85.44 88 PHE A C 1
ATOM 645 O O . PHE A 1 88 ? -4.121 5.556 -11.373 1.00 85.44 88 PHE A O 1
ATOM 652 N N . PRO A 1 89 ? -2.825 7.398 -11.463 1.00 81.12 89 PRO A N 1
ATOM 653 C CA . PRO A 1 89 ? -2.920 7.544 -12.910 1.00 81.12 89 PRO A CA 1
ATOM 654 C C . PRO A 1 89 ? -1.915 6.593 -13.572 1.00 81.12 89 PRO A C 1
ATOM 656 O O . PRO A 1 89 ? -0.701 6.793 -13.487 1.00 81.12 89 PRO A O 1
ATOM 659 N N . GLY A 1 90 ? -2.414 5.539 -14.213 1.00 85.25 90 GLY A N 1
ATOM 660 C CA . GLY A 1 90 ? -1.573 4.492 -14.793 1.00 85.25 90 GLY A CA 1
ATOM 661 C C . GLY A 1 90 ? -0.814 3.668 -13.742 1.00 85.25 90 GLY A C 1
ATOM 662 O O . GLY A 1 90 ? -1.273 3.498 -12.617 1.00 85.25 90 GLY A O 1
ATOM 663 N N . ASP A 1 91 ? 0.351 3.143 -14.127 1.00 84.38 91 ASP A N 1
ATOM 664 C CA . ASP A 1 91 ? 1.082 2.104 -13.377 1.00 84.38 91 ASP A CA 1
ATOM 665 C C . ASP A 1 91 ? 1.903 2.636 -12.179 1.00 84.38 91 ASP A C 1
ATOM 667 O O . ASP A 1 91 ? 2.130 1.939 -11.193 1.00 84.38 91 ASP A O 1
ATOM 671 N N . VAL A 1 92 ? 2.355 3.896 -12.236 1.00 89.38 92 VAL A N 1
ATOM 672 C CA . VAL A 1 92 ? 3.088 4.594 -11.149 1.00 89.38 92 VAL A CA 1
ATOM 673 C C . VAL A 1 92 ? 4.222 3.743 -10.536 1.00 89.38 92 VAL A C 1
ATOM 675 O O . VAL A 1 92 ? 4.452 3.725 -9.327 1.00 89.38 92 VAL A O 1
ATOM 678 N N . GLY A 1 93 ? 4.964 3.045 -11.400 1.00 91.56 93 GLY A N 1
ATOM 679 C CA . GLY A 1 93 ? 6.114 2.212 -11.031 1.00 91.56 93 GLY A CA 1
ATOM 680 C C . GLY A 1 93 ? 5.795 0.738 -10.769 1.00 91.56 93 GLY A C 1
ATOM 681 O O . GLY A 1 93 ? 6.724 -0.019 -10.493 1.00 91.56 93 GLY A O 1
ATOM 682 N N . GLY A 1 94 ? 4.530 0.336 -10.872 1.00 93.75 94 GLY A N 1
ATOM 683 C CA . GLY A 1 94 ? 4.0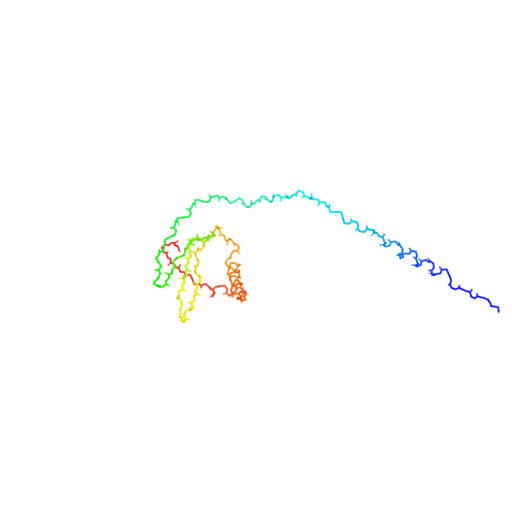98 -1.050 -10.777 1.00 93.75 94 GLY A CA 1
ATOM 684 C C . GLY A 1 94 ? 3.935 -1.561 -9.353 1.00 93.75 94 GLY A C 1
ATOM 685 O O . GLY A 1 94 ? 4.444 -1.003 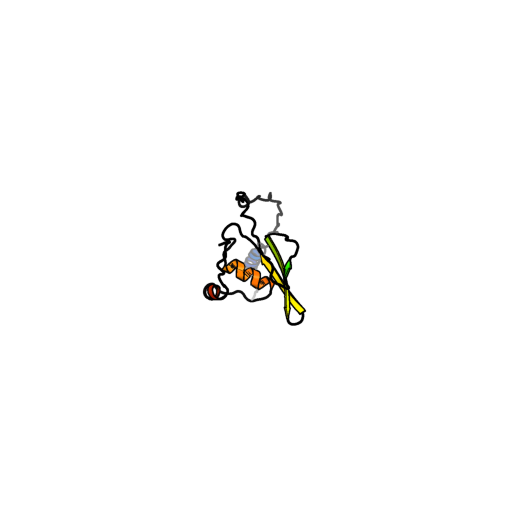-8.373 1.00 93.75 94 GLY A O 1
ATOM 686 N N . ASP A 1 95 ? 3.208 -2.666 -9.247 1.00 94.62 95 ASP A N 1
ATOM 687 C CA . ASP A 1 95 ? 2.806 -3.285 -7.989 1.00 94.62 95 ASP A CA 1
ATOM 688 C C . ASP A 1 95 ? 3.990 -3.610 -7.071 1.00 94.62 95 ASP A C 1
ATOM 690 O O . ASP A 1 95 ? 3.988 -3.203 -5.907 1.00 94.62 95 ASP A O 1
ATOM 694 N N . LEU A 1 96 ? 5.048 -4.252 -7.586 1.00 96.62 96 LEU A N 1
ATOM 695 C CA . LEU A 1 96 ? 6.219 -4.610 -6.777 1.00 96.62 96 LEU A CA 1
ATOM 696 C C . LEU A 1 96 ? 6.888 -3.378 -6.150 1.00 96.62 96 LEU A C 1
ATOM 698 O O . LEU A 1 96 ? 7.221 -3.376 -4.960 1.00 96.62 96 LEU A O 1
ATOM 702 N N . ALA A 1 97 ? 7.097 -2.321 -6.939 1.00 96.88 97 ALA A N 1
ATOM 703 C CA . ALA A 1 97 ? 7.752 -1.108 -6.460 1.00 96.88 97 ALA A CA 1
ATOM 704 C C . ALA A 1 97 ? 6.885 -0.386 -5.423 1.00 96.88 97 ALA A C 1
ATOM 706 O O . ALA A 1 97 ? 7.397 0.090 -4.406 1.00 96.88 97 ALA A O 1
ATOM 707 N N . ASN A 1 98 ? 5.571 -0.338 -5.655 1.00 94.81 98 ASN A N 1
ATOM 708 C CA . ASN A 1 98 ? 4.607 0.255 -4.738 1.00 94.81 98 ASN A CA 1
ATOM 709 C C . ASN A 1 98 ? 4.554 -0.513 -3.405 1.00 94.81 98 ASN A C 1
ATOM 711 O O . ASN A 1 98 ? 4.731 0.098 -2.347 1.00 94.81 98 ASN A O 1
ATOM 715 N N . VAL A 1 99 ? 4.427 -1.845 -3.444 1.00 95.81 99 VAL A N 1
ATOM 716 C CA . VAL A 1 99 ? 4.428 -2.712 -2.254 1.00 95.81 99 VAL A CA 1
ATOM 717 C C . VAL A 1 99 ? 5.724 -2.551 -1.459 1.00 95.81 99 VAL A C 1
ATOM 719 O O . VAL A 1 99 ? 5.678 -2.302 -0.253 1.00 95.81 99 VAL A O 1
ATOM 722 N N . ASN A 1 100 ? 6.887 -2.608 -2.110 1.00 97.62 100 ASN A N 1
ATOM 723 C CA . ASN A 1 100 ? 8.174 -2.458 -1.426 1.00 97.62 100 ASN A CA 1
ATOM 724 C C . ASN A 1 100 ? 8.381 -1.060 -0.831 1.00 97.62 100 ASN A C 1
ATOM 726 O O . ASN A 1 100 ? 8.955 -0.931 0.254 1.00 97.62 100 ASN A O 1
ATOM 730 N N . ARG A 1 101 ? 7.863 -0.013 -1.483 1.00 95.25 101 ARG A N 1
ATOM 731 C CA . ARG A 1 101 ? 7.879 1.349 -0.938 1.00 95.25 101 ARG A CA 1
ATOM 732 C C . ARG A 1 101 ? 7.073 1.443 0.355 1.00 95.25 101 ARG A C 1
ATOM 734 O O . ARG A 1 101 ? 7.567 2.012 1.325 1.00 95.25 101 ARG A O 1
ATOM 741 N N . TRP A 1 102 ? 5.864 0.887 0.396 1.00 94.38 102 TRP A N 1
ATOM 742 C CA . TRP A 1 102 ? 5.028 0.928 1.601 1.00 94.38 102 TRP A CA 1
ATOM 743 C C . TRP A 1 102 ? 5.562 0.032 2.720 1.00 94.38 102 TRP A C 1
ATOM 745 O O . TRP A 1 102 ? 5.572 0.450 3.874 1.00 94.38 102 TRP A O 1
ATOM 755 N N . ARG A 1 103 ? 6.104 -1.148 2.397 1.00 96.56 103 ARG A N 1
ATOM 756 C CA . ARG A 1 103 ? 6.789 -2.017 3.370 1.00 96.56 103 ARG A CA 1
ATOM 757 C C . ARG A 1 103 ? 7.928 -1.291 4.086 1.00 96.56 103 ARG A C 1
ATOM 759 O O . ARG A 1 103 ? 8.036 -1.392 5.304 1.00 96.56 103 ARG A O 1
ATOM 766 N N . ASN A 1 1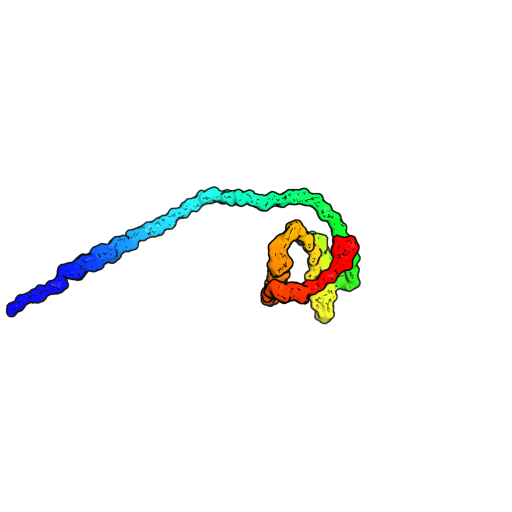04 ? 8.716 -0.495 3.361 1.00 97.81 104 ASN A N 1
ATOM 767 C CA . ASN A 1 104 ? 9.789 0.305 3.953 1.00 97.81 104 ASN A CA 1
ATOM 768 C C . ASN A 1 104 ? 9.266 1.340 4.972 1.00 97.81 104 ASN A C 1
ATOM 770 O O . ASN A 1 104 ? 9.869 1.504 6.030 1.00 97.81 104 ASN A O 1
ATOM 774 N N . GLN A 1 105 ? 8.109 1.968 4.720 1.00 94.44 105 GLN A N 1
ATOM 775 C CA . GLN A 1 105 ? 7.508 2.939 5.652 1.00 94.44 105 GLN A CA 1
ATOM 776 C C . GLN A 1 105 ? 7.202 2.333 7.028 1.00 94.44 105 GLN A C 1
ATOM 778 O O . GLN A 1 105 ? 7.270 3.035 8.034 1.00 94.44 105 GLN A O 1
ATOM 783 N N . ILE A 1 106 ? 6.918 1.029 7.072 1.00 94.56 106 ILE A N 1
ATOM 784 C CA . ILE A 1 106 ? 6.678 0.262 8.301 1.00 94.56 106 ILE A CA 1
ATOM 785 C C . ILE A 1 106 ? 7.835 -0.689 8.646 1.00 94.56 106 ILE A C 1
ATOM 787 O O . ILE A 1 106 ? 7.654 -1.633 9.408 1.00 94.56 106 ILE A O 1
ATOM 791 N N . GLN A 1 107 ? 9.030 -0.435 8.098 1.00 97.19 107 GLN A N 1
ATOM 792 C CA . GLN A 1 107 ? 10.282 -1.141 8.411 1.00 97.19 107 GLN A CA 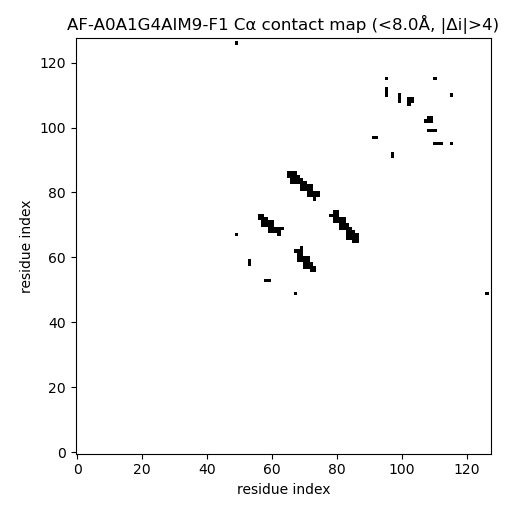1
ATOM 793 C C . GLN A 1 107 ? 10.261 -2.652 8.119 1.00 97.19 107 GLN A C 1
ATOM 795 O O . GLN A 1 107 ? 11.013 -3.424 8.713 1.00 97.19 107 GLN A O 1
ATOM 800 N N . LEU A 1 108 ? 9.436 -3.084 7.167 1.00 97.38 108 LEU A N 1
ATOM 801 C CA . LEU A 1 108 ? 9.457 -4.448 6.652 1.00 97.38 108 LEU A CA 1
ATOM 802 C C . LEU A 1 108 ? 10.483 -4.588 5.512 1.00 97.38 108 LEU A C 1
ATOM 804 O O . LEU A 1 108 ? 10.632 -3.667 4.702 1.00 97.38 108 LEU A O 1
ATOM 808 N N . PRO A 1 109 ? 11.166 -5.743 5.395 1.00 97.88 109 PRO A N 1
ATOM 809 C CA . PRO A 1 109 ? 12.092 -5.998 4.292 1.00 97.88 109 PRO A CA 1
ATOM 810 C C . PRO A 1 109 ? 11.344 -6.044 2.952 1.00 97.88 109 PRO A C 1
ATOM 812 O O . PRO A 1 109 ? 10.174 -6.439 2.938 1.00 97.88 109 PRO A O 1
ATOM 815 N N . PRO A 1 110 ? 11.974 -5.682 1.821 1.00 98.25 110 PRO A N 1
ATOM 816 C CA . PRO A 1 110 ? 11.339 -5.809 0.513 1.00 98.25 110 PRO A CA 1
ATOM 817 C C . PRO A 1 110 ? 11.055 -7.280 0.170 1.00 98.25 110 PRO A C 1
ATOM 819 O O . PRO A 1 110 ? 11.723 -8.178 0.678 1.00 98.25 110 PRO A O 1
ATOM 822 N N . ILE A 1 111 ? 10.075 -7.503 -0.701 1.00 98.38 111 ILE A N 1
ATOM 823 C CA . ILE A 1 111 ? 9.772 -8.793 -1.327 1.00 98.38 111 ILE A CA 1
ATOM 824 C C . ILE A 1 111 ? 10.263 -8.814 -2.777 1.00 98.38 111 ILE A C 1
ATOM 826 O O . ILE A 1 111 ? 10.525 -7.771 -3.385 1.00 98.38 111 ILE A O 1
ATOM 830 N N . THR A 1 112 ? 10.378 -10.016 -3.323 1.00 98.25 112 THR A N 1
ATOM 831 C CA . THR A 1 112 ? 10.718 -10.295 -4.719 1.00 98.25 112 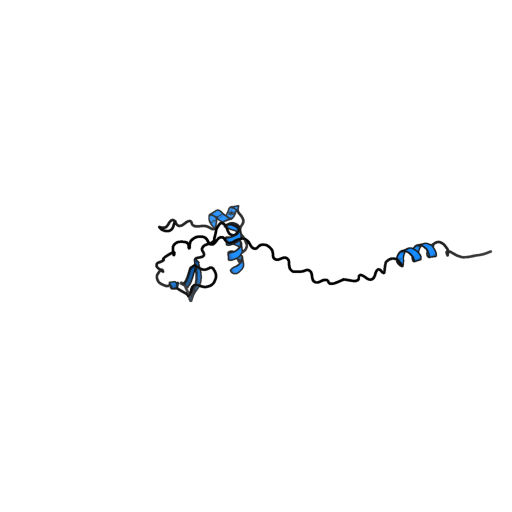THR A CA 1
ATOM 832 C C . THR A 1 112 ? 9.469 -10.406 -5.597 1.00 98.25 112 THR A C 1
ATOM 834 O O . THR A 1 112 ? 8.356 -10.584 -5.105 1.00 98.25 112 THR A O 1
ATOM 837 N N . GLU A 1 113 ? 9.659 -10.368 -6.918 1.00 96.94 113 GLU A N 1
ATOM 838 C CA . GLU A 1 113 ? 8.583 -10.593 -7.897 1.00 96.94 113 GLU A CA 1
ATOM 839 C C . GLU A 1 113 ? 7.885 -11.950 -7.695 1.00 96.94 113 GLU A C 1
ATOM 841 O O . GLU A 1 113 ? 6.671 -12.057 -7.823 1.00 96.94 113 GLU A O 1
ATOM 846 N N . ALA A 1 114 ? 8.637 -12.991 -7.318 1.00 97.44 114 ALA A N 1
ATOM 847 C CA . ALA A 1 114 ? 8.090 -14.330 -7.097 1.00 97.44 114 ALA A CA 1
ATOM 848 C C . ALA A 1 114 ? 7.182 -14.414 -5.856 1.00 97.44 114 ALA A C 1
ATOM 850 O O . ALA A 1 114 ? 6.307 -15.275 -5.785 1.00 97.44 114 ALA A O 1
ATOM 851 N N . GLU A 1 115 ? 7.386 -13.530 -4.878 1.00 97.31 115 GLU A N 1
ATOM 852 C CA . GLU A 1 115 ? 6.609 -13.469 -3.635 1.00 97.31 115 GLU A CA 1
ATOM 853 C C . GLU A 1 115 ? 5.392 -12.542 -3.755 1.00 97.31 115 GLU A C 1
ATOM 855 O O . GLU A 1 115 ? 4.443 -12.668 -2.979 1.00 97.31 115 GLU A O 1
ATOM 860 N N . LEU A 1 116 ? 5.395 -11.632 -4.736 1.00 95.69 116 LEU A N 1
ATOM 861 C CA . LEU A 1 116 ? 4.352 -10.630 -4.943 1.00 95.69 116 LEU A CA 1
ATOM 862 C C . LEU A 1 116 ? 2.930 -11.214 -5.036 1.00 95.69 116 LEU A C 1
ATOM 864 O O . LEU A 1 116 ? 2.049 -10.675 -4.366 1.00 95.69 116 LEU A O 1
ATOM 868 N N . PRO A 1 117 ? 2.665 -12.325 -5.757 1.00 94.69 117 PRO A N 1
ATOM 869 C CA . PRO A 1 117 ? 1.312 -12.877 -5.842 1.00 94.69 117 PRO A CA 1
ATOM 870 C C . PRO A 1 117 ? 0.726 -13.275 -4.482 1.00 94.69 117 PRO A C 1
ATOM 872 O O . PRO A 1 117 ? -0.479 -13.175 -4.280 1.00 94.69 117 PRO A O 1
ATOM 875 N N . ALA A 1 118 ? 1.571 -13.698 -3.535 1.00 94.19 118 ALA A N 1
ATOM 876 C CA . ALA A 1 118 ? 1.146 -14.074 -2.187 1.00 94.19 118 ALA A CA 1
ATOM 877 C C . ALA A 1 118 ? 0.924 -12.861 -1.266 1.00 94.19 118 ALA A C 1
ATOM 879 O O . ALA A 1 118 ? 0.302 -12.995 -0.213 1.00 94.19 118 ALA A O 1
ATOM 880 N N . ALA A 1 119 ? 1.424 -11.682 -1.646 1.00 91.12 119 ALA A N 1
ATOM 881 C CA . ALA A 1 119 ? 1.217 -10.434 -0.916 1.00 91.12 119 ALA A CA 1
ATOM 882 C C . ALA A 1 119 ? -0.111 -9.745 -1.274 1.00 91.12 119 ALA A C 1
ATOM 884 O O . ALA A 1 119 ? -0.482 -8.770 -0.617 1.00 91.12 119 ALA A O 1
ATOM 885 N N . PHE A 1 120 ? -0.827 -10.242 -2.288 1.00 89.62 120 PHE A N 1
ATOM 886 C CA . PHE A 1 120 ? -2.097 -9.686 -2.733 1.00 89.62 120 PHE A CA 1
ATOM 887 C C . PHE A 1 120 ? -3.292 -10.554 -2.368 1.00 89.62 120 PHE A C 1
ATOM 889 O O . PHE A 1 120 ? -3.258 -11.781 -2.354 1.00 89.62 120 PHE A O 1
ATOM 896 N N . THR A 1 121 ? -4.407 -9.879 -2.124 1.00 89.56 121 THR A N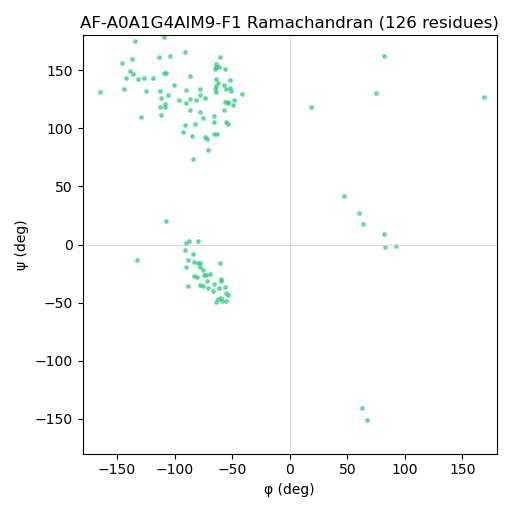 1
ATOM 897 C CA . THR A 1 121 ? -5.733 -10.485 -2.151 1.00 89.56 121 THR A CA 1
ATOM 898 C C . THR A 1 121 ? -6.590 -9.615 -3.048 1.00 89.56 121 THR A C 1
ATOM 900 O O . THR A 1 121 ? -6.893 -8.474 -2.706 1.00 89.56 121 THR A O 1
ATOM 903 N N . MET A 1 122 ? -6.941 -10.144 -4.218 1.00 84.75 122 MET A N 1
ATOM 904 C CA . MET A 1 122 ? -7.830 -9.455 -5.146 1.00 84.75 122 MET A CA 1
ATOM 905 C C . MET A 1 122 ? -9.254 -9.510 -4.606 1.00 84.75 122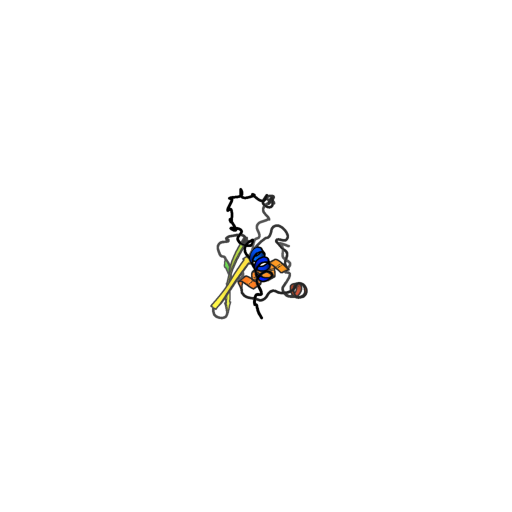 MET A C 1
ATOM 907 O O . MET A 1 122 ? -9.776 -10.587 -4.318 1.00 84.75 122 MET A O 1
ATOM 911 N N . ILE A 1 123 ? -9.880 -8.345 -4.480 1.00 83.75 123 ILE A N 1
ATOM 912 C CA . ILE A 1 123 ? -11.279 -8.214 -4.084 1.00 83.75 123 ILE A CA 1
ATOM 913 C C . ILE A 1 123 ? -12.029 -7.676 -5.295 1.00 83.75 123 ILE A C 1
ATOM 915 O O . ILE A 1 123 ? -11.740 -6.578 -5.754 1.00 83.75 123 ILE A O 1
ATOM 919 N N . THR A 1 124 ? -12.991 -8.442 -5.807 1.00 80.62 124 THR A N 1
ATOM 920 C CA . THR A 1 124 ? -13.890 -7.974 -6.868 1.00 80.62 124 THR A CA 1
ATOM 921 C C . THR A 1 124 ? -15.068 -7.244 -6.238 1.00 80.62 124 THR A C 1
ATOM 923 O O . THR A 1 124 ? -15.766 -7.804 -5.389 1.00 80.62 124 THR A O 1
ATOM 926 N N . GLY A 1 125 ? -15.305 -6.001 -6.653 1.00 75.75 125 GLY A N 1
ATOM 927 C CA . GLY A 1 125 ? -16.410 -5.184 -6.161 1.00 75.75 125 GLY A CA 1
ATOM 928 C C . GLY A 1 125 ? -17.161 -4.464 -7.282 1.00 75.75 125 GLY A C 1
ATOM 929 O O . GLY A 1 125 ? -16.741 -4.487 -8.434 1.00 75.75 125 GLY A O 1
ATOM 930 N N . PRO A 1 126 ? -18.267 -3.765 -6.966 1.00 69.06 126 PRO A N 1
ATOM 931 C CA . PRO A 1 126 ? -19.036 -3.001 -7.956 1.00 69.06 126 PRO A CA 1
ATOM 932 C C . PRO A 1 126 ? -18.233 -1.881 -8.639 1.00 69.06 126 PRO A C 1
ATOM 934 O O . PRO A 1 126 ? -18.676 -1.337 -9.645 1.00 69.06 126 PRO A O 1
ATOM 937 N N . ALA A 1 127 ? -17.085 -1.514 -8.062 1.00 61.72 127 ALA A N 1
ATOM 938 C CA . ALA A 1 127 ? -16.176 -0.495 -8.568 1.00 61.72 127 ALA A CA 1
ATOM 939 C C . ALA A 1 127 ? -15.099 -1.042 -9.532 1.00 61.72 127 ALA A C 1
ATOM 941 O O . ALA A 1 127 ? -14.303 -0.242 -10.022 1.00 61.72 127 ALA A O 1
ATOM 942 N N . GLY A 1 128 ? -15.104 -2.353 -9.829 1.00 53.28 128 GLY A N 1
ATOM 943 C CA . GLY A 1 128 ? -14.071 -3.048 -10.613 1.00 53.28 128 GLY A CA 1
ATOM 944 C C . GLY A 1 128 ? -13.297 -4.040 -9.765 1.00 53.28 128 GLY A C 1
ATOM 945 O O . GLY A 1 128 ? -12.811 -3.620 -8.695 1.00 53.28 128 GLY A O 1
#

Solvent-accessible surface area (backbone atoms only — not comparable to full-atom values): 8927 Å² total; per-residue (Å²): 135,86,77,92,81,96,63,70,77,68,57,62,65,59,60,69,68,69,75,69,83,67,83,82,73,82,78,87,74,87,74,79,78,79,74,72,82,64,82,81,76,71,84,65,77,78,72,80,82,86,82,85,81,79,58,92,71,50,42,80,47,85,57,59,88,75,34,75,37,32,32,44,35,68,47,76,97,78,39,73,46,85,46,74,41,67,77,70,83,74,66,81,74,37,69,70,53,49,53,36,53,55,32,48,79,73,72,42,78,71,79,53,82,89,50,47,71,78,76,57,80,91,72,85,51,100,89,93

Mean predicted aligned error: 16.08 Å